Protein AF-A0A958BH18-F1 (afdb_monomer)

Secondary structure (DSSP, 8-state):
-HHHHHHHHHHHHHHHHHH--S-BTTB--TTS-S--GGG-S--PPPPP--------TT--PPPP--------

Solvent-accessible surface area (backbone atoms only — not comparable to full-atom values): 5006 Å² total; per-residue (Å²): 106,72,70,59,53,52,54,53,50,50,50,44,52,50,51,51,54,69,73,52,81,37,15,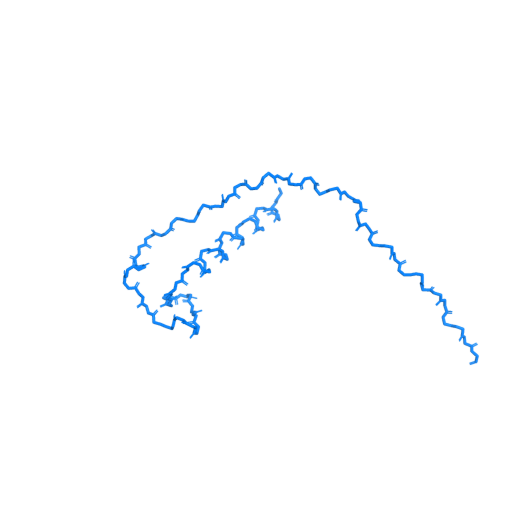60,88,95,46,79,36,93,92,28,68,51,70,47,76,91,68,72,58,93,78,87,79,78,72,79,82,68,74,82,72,79,78,72,93,72,82,73,75,81,75,79,84,78,73,78,83,80,84,130

Radius of gyration: 22.09 Å; Cα contacts (8 Å, |Δi|>4): 29; chains: 1; bounding box: 43×47×50 Å

Foldseek 3Di:
DVVVVVVQVVVQVVVVLVPDQADDDPRADPNHHHDDPVPVDDDDGDDDPDDPPPPPPPPPPPDPPPDDDDDD

Sequence (72 aa):
GEARNLVELARMVAGAALARRESRGGHFRSDYPDTDQAQARRSASVAAVREPSGASRRDRLPQPRTEPLSAD

Structure (mmCIF, N/CA/C/O backbone):
data_AF-A0A958BH18-F1
#
_entry.id   AF-A0A958BH18-F1
#
loop_
_atom_site.group_PDB
_atom_site.id
_atom_site.type_symbol
_atom_site.label_atom_id
_atom_site.label_alt_id
_atom_site.label_comp_id
_atom_site.label_asym_id
_atom_site.label_entity_id
_atom_site.label_seq_id
_atom_site.pdbx_PDB_ins_code
_atom_site.Cartn_x
_atom_site.Cartn_y
_atom_site.Cartn_z
_atom_site.occupancy
_atom_site.B_iso_or_equiv
_atom_site.auth_seq_id
_atom_site.auth_comp_id
_atom_site.auth_asym_id
_atom_site.auth_atom_id
_atom_site.pdbx_PDB_model_num
ATOM 1 N N . GLY A 1 1 ? -11.583 11.464 18.333 1.00 86.88 1 GLY A N 1
ATOM 2 C CA . GLY A 1 1 ? -10.831 10.807 19.418 1.00 86.88 1 GLY A CA 1
ATOM 3 C C . GLY A 1 1 ? -9.706 9.999 18.812 1.00 86.88 1 GLY A C 1
ATOM 4 O O . GLY A 1 1 ? -9.852 9.578 17.671 1.00 86.88 1 GLY A O 1
ATOM 5 N N . GLU A 1 2 ? -8.619 9.794 19.550 1.00 92.94 2 GLU A N 1
ATOM 6 C CA . GLU A 1 2 ? -7.370 9.181 19.065 1.00 92.94 2 GLU A CA 1
ATOM 7 C C . GLU A 1 2 ? -7.581 7.867 18.296 1.00 92.94 2 GLU A C 1
ATOM 9 O O . GLU A 1 2 ? -7.112 7.735 17.170 1.00 92.94 2 GLU A O 1
ATOM 14 N N . ALA A 1 3 ? -8.409 6.957 18.819 1.00 94.38 3 ALA A N 1
ATOM 15 C CA . ALA A 1 3 ? -8.729 5.694 18.149 1.00 94.38 3 ALA A CA 1
ATOM 16 C C . ALA A 1 3 ? -9.334 5.873 16.741 1.00 94.38 3 ALA A C 1
ATOM 18 O O . ALA A 1 3 ? -9.018 5.112 15.830 1.00 94.38 3 ALA A O 1
ATOM 19 N N . ARG A 1 4 ? -10.172 6.898 16.526 1.00 89.69 4 ARG A N 1
ATOM 20 C CA . ARG A 1 4 ? -10.734 7.196 15.195 1.00 89.69 4 ARG A CA 1
ATOM 21 C C . ARG A 1 4 ? -9.629 7.592 14.217 1.00 89.69 4 ARG A C 1
ATOM 23 O O . ARG A 1 4 ? -9.629 7.110 13.089 1.00 89.69 4 ARG A O 1
ATOM 30 N N . ASN A 1 5 ? -8.688 8.414 14.673 1.00 90.88 5 ASN A N 1
ATOM 31 C CA . ASN A 1 5 ? -7.571 8.880 13.858 1.00 90.88 5 ASN A CA 1
ATOM 32 C C . ASN A 1 5 ? -6.636 7.715 13.503 1.00 90.88 5 ASN A C 1
ATOM 34 O O . ASN A 1 5 ? -6.223 7.592 12.355 1.00 90.88 5 ASN A O 1
ATOM 38 N N . LEU A 1 6 ? -6.354 6.821 14.457 1.00 94.56 6 LEU A N 1
ATOM 39 C CA . LEU A 1 6 ? -5.531 5.632 14.217 1.00 94.56 6 LEU A CA 1
ATOM 40 C C . LEU A 1 6 ? -6.182 4.667 13.219 1.00 94.56 6 LEU A C 1
ATOM 42 O O . LEU A 1 6 ? -5.501 4.140 12.343 1.00 94.56 6 LEU A O 1
ATOM 46 N N . VAL A 1 7 ? -7.502 4.468 13.297 1.00 92.50 7 VAL A N 1
ATOM 47 C CA . VAL A 1 7 ? -8.235 3.643 12.321 1.00 92.50 7 VAL A CA 1
ATOM 48 C C . VAL A 1 7 ? -8.190 4.262 10.923 1.00 92.50 7 VAL A C 1
ATOM 50 O O . VAL A 1 7 ? -8.049 3.546 9.932 1.00 92.50 7 VAL A O 1
ATOM 53 N N . GLU A 1 8 ? -8.302 5.583 10.817 1.00 89.56 8 GLU A N 1
ATOM 54 C CA . GLU A 1 8 ? -8.199 6.285 9.537 1.00 89.56 8 GLU A CA 1
ATOM 55 C C . GLU A 1 8 ? -6.785 6.199 8.951 1.00 89.56 8 GLU A C 1
ATOM 57 O O . GLU A 1 8 ? -6.621 5.857 7.778 1.00 89.56 8 GLU A O 1
ATOM 62 N N . LEU A 1 9 ? -5.762 6.383 9.789 1.00 91.25 9 LEU A N 1
ATOM 63 C CA . LEU A 1 9 ? -4.363 6.192 9.417 1.00 91.25 9 LEU A CA 1
ATOM 64 C C . LEU A 1 9 ? -4.094 4.763 8.929 1.00 91.25 9 LEU A C 1
ATOM 66 O O . LEU A 1 9 ? -3.504 4.579 7.866 1.00 91.25 9 LEU A O 1
ATOM 70 N N . ALA A 1 10 ? -4.578 3.753 9.655 1.00 92.81 10 ALA A N 1
ATOM 71 C CA . ALA A 1 10 ? -4.421 2.351 9.278 1.00 92.81 10 ALA A CA 1
ATOM 72 C C . ALA A 1 10 ? -5.031 2.054 7.899 1.00 92.81 10 ALA A C 1
ATOM 74 O O . ALA A 1 10 ? -4.423 1.351 7.093 1.00 92.81 10 ALA A O 1
ATOM 75 N N . ARG A 1 11 ? -6.199 2.634 7.585 1.00 91.25 11 ARG A N 1
ATOM 76 C CA . ARG A 1 11 ? -6.832 2.494 6.262 1.00 91.25 11 ARG A CA 1
ATOM 77 C C . ARG A 1 11 ? -6.006 3.136 5.153 1.00 91.25 11 ARG A C 1
ATOM 79 O O . ARG A 1 11 ? -5.879 2.535 4.091 1.00 91.25 11 ARG A O 1
ATOM 86 N N . MET A 1 12 ? -5.438 4.320 5.391 1.00 90.62 12 MET A N 1
ATOM 87 C CA . MET A 1 12 ? -4.559 4.976 4.415 1.00 90.62 12 MET A CA 1
ATOM 88 C C . MET A 1 12 ? -3.321 4.132 4.118 1.00 90.62 12 MET A C 1
ATOM 90 O O . MET A 1 12 ? -3.010 3.891 2.953 1.00 90.62 12 MET A O 1
ATOM 94 N N . VAL A 1 13 ? -2.658 3.627 5.163 1.00 91.44 13 VAL A N 1
ATOM 95 C CA . VAL A 1 13 ? -1.472 2.770 5.026 1.00 91.44 13 VAL A CA 1
ATOM 96 C C . VAL A 1 13 ? -1.813 1.479 4.281 1.00 91.44 13 VAL A C 1
ATOM 98 O O . VAL A 1 13 ? -1.122 1.127 3.326 1.00 91.44 13 VAL A O 1
ATOM 101 N N . ALA A 1 14 ? -2.901 0.801 4.660 1.00 92.44 14 ALA A N 1
ATOM 102 C CA . ALA A 1 14 ? -3.336 -0.431 4.006 1.00 92.44 1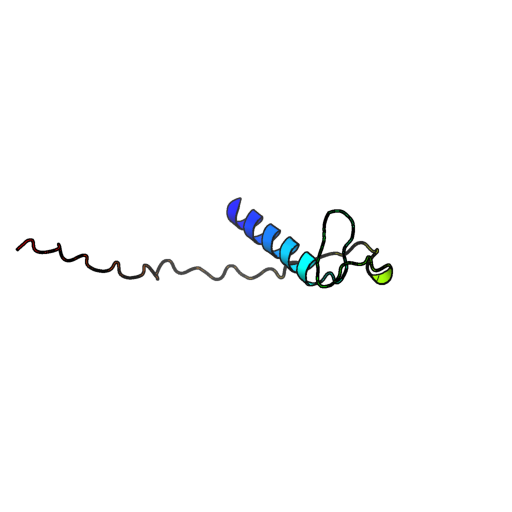4 ALA A CA 1
ATOM 103 C C . ALA A 1 14 ? -3.715 -0.208 2.531 1.00 92.44 14 ALA A C 1
ATOM 105 O O . ALA A 1 14 ? -3.341 -1.003 1.672 1.00 92.44 14 ALA A O 1
ATOM 106 N N . GLY A 1 15 ? -4.407 0.891 2.218 1.00 90.88 15 GLY A N 1
ATOM 107 C CA . GLY A 1 15 ? -4.742 1.255 0.841 1.00 90.88 15 GLY A CA 1
ATOM 108 C C . GLY A 1 15 ? -3.501 1.534 -0.011 1.00 90.88 15 GLY A C 1
ATOM 109 O O . GLY A 1 15 ? -3.402 1.040 -1.133 1.00 90.88 15 GLY A O 1
ATOM 110 N N . ALA A 1 16 ? -2.525 2.267 0.534 1.00 91.50 16 ALA A N 1
ATOM 111 C CA . ALA A 1 16 ? -1.258 2.533 -0.144 1.00 91.50 16 ALA A CA 1
ATOM 112 C C . ALA A 1 16 ? -0.446 1.247 -0.387 1.00 91.50 16 ALA A C 1
ATOM 1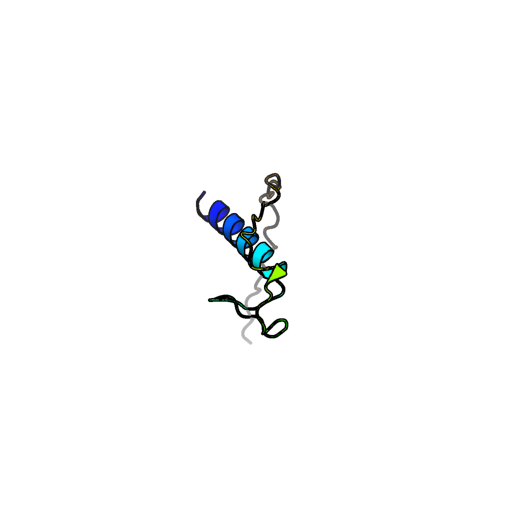14 O O . ALA A 1 16 ? 0.093 1.061 -1.476 1.00 91.50 16 ALA A O 1
ATOM 115 N N . ALA A 1 17 ? -0.400 0.345 0.598 1.00 92.25 17 ALA A N 1
ATOM 116 C CA . ALA A 1 17 ? 0.226 -0.969 0.472 1.00 92.25 17 ALA A CA 1
ATOM 117 C C . ALA A 1 17 ? -0.439 -1.828 -0.618 1.00 92.25 17 ALA A C 1
ATOM 119 O O . ALA A 1 17 ? 0.253 -2.417 -1.445 1.00 92.25 17 ALA A O 1
ATOM 120 N N . LEU A 1 18 ? -1.776 -1.862 -0.662 1.00 92.25 18 LEU A N 1
ATOM 121 C CA . LEU A 1 18 ? -2.527 -2.647 -1.646 1.00 92.25 18 LEU A CA 1
ATOM 122 C C . LEU A 1 18 ? -2.302 -2.159 -3.085 1.00 92.25 18 LEU A C 1
ATOM 124 O O . LEU A 1 18 ? -2.191 -2.974 -4.002 1.00 92.25 18 LEU A O 1
ATOM 128 N N . ALA A 1 19 ? -2.230 -0.840 -3.284 1.00 91.94 19 ALA A N 1
ATOM 129 C CA . ALA A 1 19 ? -1.999 -0.235 -4.595 1.00 91.94 19 ALA A CA 1
ATOM 130 C C . ALA A 1 19 ? -0.565 -0.442 -5.116 1.00 91.94 19 ALA A C 1
ATOM 132 O O . ALA A 1 19 ? -0.343 -0.404 -6.327 1.00 91.94 19 ALA A O 1
ATOM 133 N N . ARG A 1 20 ? 0.405 -0.662 -4.220 1.00 93.88 20 ARG A N 1
ATOM 134 C CA . ARG A 1 20 ? 1.812 -0.860 -4.571 1.00 93.88 20 ARG A CA 1
ATOM 135 C C . ARG A 1 20 ? 2.043 -2.268 -5.114 1.00 93.88 20 ARG A C 1
ATOM 137 O O . ARG A 1 20 ? 1.717 -3.255 -4.457 1.00 93.88 20 ARG A O 1
ATOM 144 N N . ARG A 1 21 ? 2.640 -2.364 -6.299 1.00 96.19 21 ARG A N 1
ATOM 145 C CA . ARG A 1 21 ? 2.959 -3.629 -6.985 1.00 96.19 21 ARG A CA 1
ATOM 146 C C . ARG A 1 21 ? 4.466 -3.790 -7.136 1.00 96.19 21 ARG A C 1
ATOM 148 O O . ARG A 1 21 ? 4.973 -3.851 -8.246 1.00 96.19 21 ARG A O 1
ATOM 155 N N . GLU A 1 22 ? 5.175 -3.727 -6.018 1.00 97.62 22 GLU A N 1
ATOM 156 C CA . GLU A 1 22 ? 6.624 -3.919 -5.930 1.00 97.62 22 GLU A CA 1
ATOM 157 C C . GLU A 1 22 ? 7.029 -4.171 -4.473 1.00 97.62 22 GLU A C 1
ATOM 159 O O . GLU A 1 22 ? 6.266 -3.858 -3.550 1.00 97.62 22 GLU A O 1
ATOM 164 N N . SER A 1 23 ? 8.264 -4.625 -4.273 1.00 97.31 23 SER A N 1
ATOM 165 C CA . SER A 1 23 ? 8.926 -4.676 -2.971 1.00 97.31 23 SER A CA 1
ATOM 166 C C . SER A 1 23 ? 10.125 -3.735 -2.949 1.00 97.31 23 SER A C 1
ATOM 168 O O . SER A 1 23 ? 11.015 -3.813 -3.797 1.00 97.31 23 SER A O 1
ATOM 170 N N . ARG A 1 24 ? 10.158 -2.822 -1.973 1.00 95.19 24 ARG A N 1
ATOM 171 C CA . ARG A 1 24 ? 11.263 -1.867 -1.789 1.00 95.19 24 ARG A CA 1
ATOM 172 C C . ARG A 1 24 ? 11.338 -1.394 -0.339 1.00 95.19 24 ARG A C 1
ATOM 174 O O . ARG A 1 24 ? 10.329 -0.995 0.245 1.00 95.19 24 ARG A O 1
ATOM 181 N N . GLY A 1 25 ? 12.547 -1.346 0.220 1.00 93.31 25 GLY A N 1
ATOM 182 C CA . GLY A 1 25 ? 12.760 -0.946 1.614 1.00 93.31 25 GLY A CA 1
ATOM 183 C C . GLY A 1 25 ? 12.087 -1.928 2.577 1.00 93.31 25 GLY A C 1
ATOM 184 O O . GLY A 1 25 ? 12.176 -3.133 2.383 1.00 93.31 25 GLY A O 1
ATOM 185 N N . GLY A 1 26 ? 11.388 -1.424 3.597 1.00 94.00 26 GLY A N 1
ATOM 186 C CA . GLY A 1 26 ? 10.683 -2.262 4.581 1.00 94.00 26 GLY A CA 1
ATOM 187 C C . GLY A 1 26 ? 9.353 -2.871 4.109 1.00 94.00 26 GLY A C 1
ATOM 188 O O . GLY A 1 26 ? 8.688 -3.533 4.899 1.00 94.00 26 GLY A O 1
ATOM 189 N N . HIS A 1 27 ? 8.927 -2.633 2.863 1.00 95.19 27 HIS A N 1
ATOM 190 C CA . HIS A 1 27 ? 7.674 -3.162 2.321 1.00 95.19 27 HIS A CA 1
ATOM 191 C C . HIS A 1 27 ? 7.956 -4.306 1.343 1.00 95.19 27 HIS A C 1
ATOM 193 O O . HIS A 1 27 ? 8.319 -4.053 0.194 1.00 95.19 27 HIS A O 1
ATOM 199 N N . PHE A 1 28 ? 7.797 -5.547 1.809 1.00 97.19 28 PHE A N 1
ATOM 200 C CA . PHE A 1 28 ? 7.963 -6.761 1.008 1.00 97.19 28 PHE A CA 1
ATOM 201 C C . PHE A 1 28 ? 6.614 -7.419 0.698 1.00 97.19 28 PHE A C 1
ATOM 203 O O . PHE A 1 28 ? 5.734 -7.491 1.559 1.00 97.19 28 PHE A O 1
ATOM 210 N N . ARG A 1 29 ? 6.482 -7.936 -0.524 1.00 97.00 29 ARG A N 1
ATOM 211 C CA . ARG A 1 29 ? 5.327 -8.669 -1.037 1.00 97.00 29 ARG A CA 1
ATOM 212 C C . ARG A 1 29 ? 5.794 -9.857 -1.872 1.00 97.00 29 ARG A C 1
ATOM 214 O O . ARG A 1 29 ? 6.491 -9.677 -2.863 1.00 97.00 29 ARG A O 1
ATOM 221 N N . SER A 1 30 ? 5.369 -11.068 -1.517 1.00 97.62 30 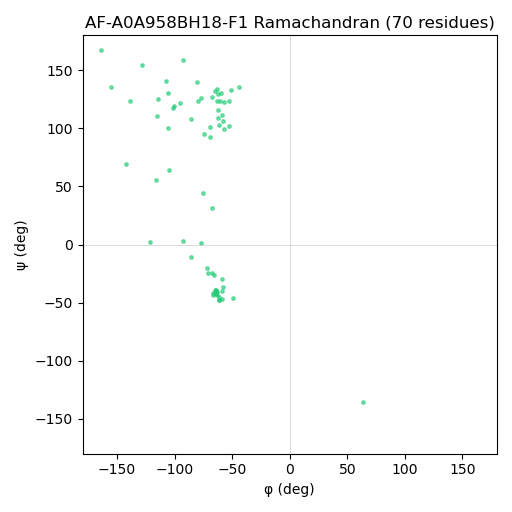SER A N 1
ATOM 222 C CA . SER A 1 30 ? 5.765 -12.288 -2.235 1.00 97.62 30 SER A CA 1
ATOM 223 C C . SER A 1 30 ? 5.208 -12.376 -3.659 1.00 97.62 30 SER A C 1
ATOM 225 O O . SER A 1 30 ? 5.799 -13.049 -4.496 1.00 97.62 30 SER A O 1
ATOM 227 N N . ASP A 1 31 ? 4.097 -11.694 -3.945 1.00 97.75 31 ASP A N 1
ATOM 228 C CA . ASP A 1 31 ? 3.487 -11.622 -5.275 1.00 97.75 31 ASP A CA 1
ATOM 229 C C . ASP A 1 31 ? 4.083 -10.518 -6.168 1.00 97.75 31 ASP A C 1
ATOM 231 O O . ASP A 1 31 ? 3.840 -10.514 -7.372 1.00 97.75 31 ASP A O 1
ATOM 235 N N . TYR A 1 32 ? 4.898 -9.622 -5.598 1.00 97.88 32 TYR A N 1
ATOM 236 C CA . TYR A 1 32 ? 5.685 -8.607 -6.309 1.00 97.88 32 TYR A CA 1
ATOM 237 C C . TYR A 1 32 ? 7.060 -8.442 -5.631 1.00 97.88 32 TYR A C 1
ATOM 239 O O . TYR A 1 32 ? 7.299 -7.425 -4.972 1.00 97.88 32 TYR A O 1
ATOM 247 N N . PRO A 1 33 ? 7.951 -9.447 -5.724 1.00 98.06 33 PRO A N 1
ATOM 248 C CA . PRO A 1 33 ? 9.181 -9.503 -4.928 1.00 98.06 33 PRO A CA 1
ATOM 249 C C . PRO A 1 33 ? 10.243 -8.489 -5.367 1.00 98.06 33 PRO A C 1
ATOM 251 O O . PRO A 1 33 ? 11.126 -8.150 -4.581 1.00 98.06 33 PRO A O 1
ATOM 254 N N . ASP A 1 34 ? 10.148 -7.993 -6.599 1.00 98.00 34 AS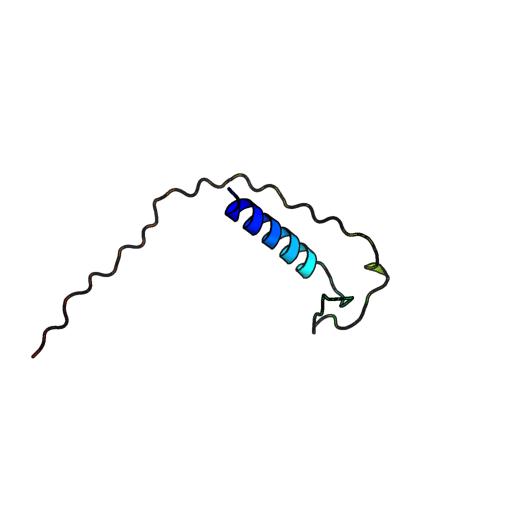P A N 1
ATOM 255 C CA . ASP A 1 34 ? 11.123 -7.083 -7.186 1.00 98.00 34 ASP A CA 1
ATOM 256 C C . ASP A 1 34 ? 10.743 -5.613 -6.986 1.00 98.00 34 ASP A C 1
ATOM 258 O O . ASP A 1 34 ? 9.583 -5.248 -6.766 1.00 98.00 34 ASP A O 1
ATOM 262 N N . THR A 1 35 ? 11.744 -4.745 -7.093 1.00 97.69 35 THR A N 1
ATOM 263 C CA . THR A 1 35 ? 11.560 -3.293 -7.135 1.00 97.69 35 THR A CA 1
ATOM 264 C C . THR A 1 35 ? 11.151 -2.832 -8.542 1.00 97.69 35 THR A C 1
ATOM 266 O O . THR A 1 35 ? 11.735 -3.264 -9.530 1.00 97.69 35 THR A O 1
ATOM 269 N N . ASP A 1 36 ? 10.219 -1.879 -8.638 1.00 96.50 36 ASP A N 1
ATOM 270 C CA . ASP A 1 36 ? 9.748 -1.260 -9.885 1.00 96.50 36 ASP A CA 1
ATOM 271 C C . ASP A 1 36 ? 10.101 0.236 -9.948 1.00 96.50 36 ASP A C 1
ATOM 273 O O . ASP A 1 36 ? 9.529 1.081 -9.245 1.00 96.50 36 ASP A O 1
ATOM 277 N N . GLN A 1 37 ? 11.023 0.595 -10.843 1.00 95.69 37 GLN A N 1
ATOM 278 C CA . GLN A 1 37 ? 11.474 1.975 -11.029 1.00 95.69 37 GLN A CA 1
ATOM 279 C C . GLN A 1 37 ? 10.335 2.940 -11.408 1.00 95.69 37 GLN A C 1
ATOM 281 O 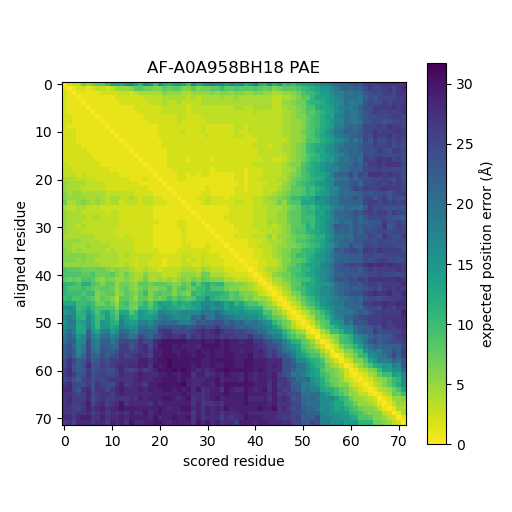O . GLN A 1 37 ? 10.373 4.102 -11.002 1.00 95.69 37 GLN A O 1
ATOM 286 N N . ALA A 1 38 ? 9.281 2.489 -12.097 1.00 94.81 38 ALA A N 1
ATOM 287 C CA . ALA A 1 38 ? 8.127 3.333 -12.428 1.00 94.81 38 ALA A CA 1
ATOM 288 C C . ALA A 1 38 ? 7.341 3.769 -11.173 1.00 94.81 38 ALA A C 1
ATOM 290 O O . ALA A 1 38 ? 6.716 4.835 -11.146 1.00 94.81 38 ALA A O 1
ATOM 291 N N . GLN A 1 39 ? 7.418 2.976 -10.102 1.00 93.81 39 GLN A N 1
ATOM 292 C CA . GLN A 1 39 ? 6.845 3.266 -8.786 1.00 93.81 39 GLN A CA 1
ATOM 293 C C . GLN A 1 39 ? 7.845 3.967 -7.842 1.00 93.81 39 GLN A C 1
ATOM 295 O O . GLN A 1 39 ? 7.510 4.279 -6.697 1.00 93.81 39 GLN A O 1
ATOM 300 N N . ALA A 1 40 ? 9.063 4.295 -8.296 1.00 91.06 40 ALA A N 1
ATOM 301 C CA . ALA A 1 40 ? 10.079 5.054 -7.546 1.00 91.06 40 ALA A CA 1
ATOM 302 C C . ALA A 1 40 ? 9.795 6.557 -7.440 1.00 91.06 40 ALA A C 1
ATOM 304 O O . ALA A 1 40 ? 10.681 7.398 -7.575 1.00 91.06 40 ALA A O 1
ATOM 305 N N . ARG A 1 41 ? 8.543 6.903 -7.148 1.00 88.56 41 ARG A N 1
ATOM 306 C CA . ARG A 1 41 ? 8.071 8.276 -6.978 1.00 88.56 41 ARG A CA 1
ATOM 307 C C . ARG A 1 41 ? 7.315 8.431 -5.669 1.00 88.56 41 ARG A C 1
ATOM 309 O O . ARG A 1 41 ? 6.727 7.481 -5.147 1.00 88.56 41 ARG A O 1
ATOM 316 N N . ARG A 1 42 ? 7.294 9.657 -5.145 1.00 84.69 42 ARG A N 1
ATOM 317 C CA . ARG A 1 42 ? 6.442 9.985 -3.998 1.00 84.69 42 ARG A CA 1
ATOM 318 C C . ARG A 1 42 ? 4.986 9.755 -4.392 1.00 84.69 42 ARG A C 1
ATOM 320 O O . ARG A 1 42 ? 4.517 10.324 -5.373 1.00 84.69 42 ARG A O 1
ATOM 327 N N . SER A 1 43 ? 4.301 8.918 -3.628 1.00 78.81 43 SER A N 1
ATOM 328 C CA . SER A 1 43 ? 2.885 8.621 -3.823 1.00 78.81 43 SER A CA 1
ATOM 329 C C . SER A 1 43 ? 2.087 9.325 -2.735 1.00 78.81 43 SER A C 1
ATOM 331 O O . SER A 1 43 ? 2.438 9.227 -1.561 1.00 78.81 43 SER A O 1
ATOM 333 N N . ALA A 1 44 ? 1.040 10.049 -3.122 1.00 77.31 44 ALA A N 1
ATOM 334 C CA . ALA A 1 44 ? 0.100 10.656 -2.191 1.00 77.31 44 ALA A CA 1
ATOM 335 C C . ALA A 1 44 ? -1.168 9.798 -2.146 1.00 77.31 44 ALA A C 1
ATOM 337 O O . ALA A 1 44 ? -1.841 9.628 -3.161 1.00 77.31 44 ALA A O 1
ATOM 338 N N . SER A 1 45 ? -1.481 9.243 -0.978 1.00 77.75 45 SER A N 1
ATOM 339 C CA . SER A 1 45 ? -2.747 8.555 -0.725 1.00 77.75 45 SER A CA 1
ATOM 340 C C . SER A 1 45 ? -3.728 9.533 -0.090 1.00 77.75 45 SER A C 1
ATOM 342 O O . SER A 1 45 ? -3.451 10.066 0.983 1.00 77.75 45 SER A O 1
ATOM 344 N N . VAL A 1 46 ? -4.876 9.748 -0.730 1.00 74.75 46 VAL A N 1
ATOM 345 C CA . VAL A 1 46 ? -5.975 10.531 -0.155 1.00 74.75 46 VAL A CA 1
ATOM 346 C C . VAL A 1 46 ? -7.005 9.553 0.393 1.00 74.75 46 VAL A C 1
ATOM 348 O O . VAL A 1 46 ? -7.548 8.741 -0.358 1.00 74.75 46 VAL A O 1
ATOM 351 N N . ALA A 1 47 ? -7.272 9.604 1.699 1.00 70.25 47 ALA A N 1
ATOM 352 C CA . ALA A 1 47 ? -8.438 8.920 2.241 1.00 70.25 47 ALA A CA 1
ATOM 353 C C . ALA A 1 47 ? -9.689 9.624 1.716 1.00 70.25 47 ALA A C 1
ATOM 355 O O . ALA A 1 47 ? -9.832 10.836 1.880 1.00 70.25 47 ALA A O 1
ATOM 356 N N . ALA A 1 48 ? -10.615 8.878 1.115 1.00 68.44 48 ALA A N 1
ATOM 357 C CA . ALA A 1 48 ? -11.960 9.400 0.949 1.00 68.44 48 ALA A CA 1
ATOM 358 C C . ALA A 1 48 ? -12.529 9.638 2.353 1.00 68.44 48 ALA A C 1
ATOM 360 O O . ALA A 1 48 ? -12.676 8.686 3.128 1.00 68.44 48 ALA A O 1
ATOM 361 N N . VAL A 1 49 ? -12.816 10.898 2.689 1.00 61.78 49 VAL A N 1
ATOM 362 C CA . VAL A 1 49 ? -13.531 11.240 3.918 1.00 61.78 49 VAL A CA 1
ATOM 363 C C . VAL A 1 49 ? -14.893 10.577 3.811 1.00 61.78 49 VAL A C 1
ATOM 365 O O . VAL A 1 49 ? -15.759 11.009 3.054 1.00 61.78 49 VAL A O 1
ATOM 368 N N . ARG A 1 50 ? -15.071 9.468 4.524 1.00 63.81 50 ARG A N 1
ATOM 369 C CA . ARG A 1 50 ? -16.393 8.881 4.672 1.00 63.81 50 ARG A CA 1
ATOM 370 C C . ARG A 1 50 ? -17.088 9.693 5.747 1.00 63.81 50 ARG A C 1
ATOM 372 O O . ARG A 1 50 ? -16.566 9.784 6.863 1.00 63.81 50 ARG A O 1
ATOM 379 N N . GLU A 1 51 ? -18.247 10.253 5.413 1.00 64.06 51 GLU A N 1
ATOM 380 C CA . GLU A 1 51 ? -19.156 10.801 6.416 1.00 64.06 51 GLU A CA 1
ATOM 381 C C . GLU A 1 51 ? -19.242 9.806 7.579 1.00 64.06 51 GLU A C 1
ATOM 383 O O . GLU A 1 51 ? -19.297 8.590 7.326 1.00 64.06 51 GLU A O 1
ATOM 388 N N . PRO A 1 52 ? -19.183 10.259 8.846 1.00 57.72 52 PRO A N 1
ATOM 389 C CA . PRO A 1 52 ? -19.419 9.372 9.965 1.00 57.72 52 PRO A CA 1
ATOM 390 C C . PRO A 1 52 ? -20.807 8.770 9.773 1.00 57.72 52 PRO A C 1
ATOM 392 O O . PRO A 1 52 ? -21.817 9.394 10.078 1.00 57.72 52 PRO A O 1
ATOM 395 N N . SER A 1 53 ? -20.856 7.543 9.255 1.00 60.34 53 SER A N 1
ATOM 396 C CA . SER A 1 53 ? -22.058 6.732 9.275 1.00 60.34 53 SER A CA 1
ATOM 397 C C . SER A 1 53 ? -22.407 6.619 10.747 1.00 60.34 53 SER A C 1
ATOM 399 O O . SER A 1 53 ? -21.655 5.980 11.490 1.00 60.34 53 SER A O 1
ATOM 401 N N . GLY A 1 54 ? -23.452 7.328 11.176 1.00 53.06 54 GLY A N 1
ATOM 402 C CA . GLY A 1 54 ? -23.920 7.312 12.549 1.00 53.06 54 GLY A CA 1
ATOM 403 C C . GLY A 1 54 ? -24.126 5.862 12.947 1.00 53.06 54 GLY A C 1
ATOM 404 O O . GLY A 1 54 ? -25.091 5.233 12.523 1.00 53.06 54 GLY A O 1
ATOM 405 N N .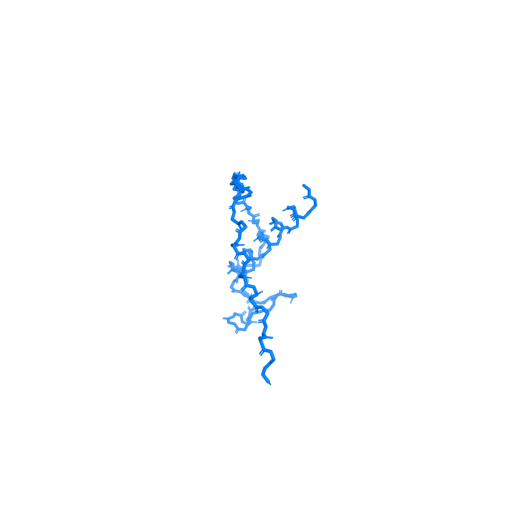 ALA A 1 55 ? -23.175 5.308 13.698 1.00 54.75 55 ALA A N 1
ATOM 406 C CA . ALA A 1 55 ? -23.291 3.969 14.230 1.00 54.75 55 ALA A CA 1
ATOM 407 C C . ALA A 1 55 ? -24.387 4.042 15.288 1.00 54.75 55 ALA A C 1
ATOM 409 O O . ALA A 1 55 ? -24.158 4.431 16.435 1.00 54.75 55 ALA A O 1
ATOM 410 N N . SER A 1 56 ? -25.610 3.753 14.851 1.00 54.50 56 SER A N 1
ATOM 411 C CA . SER A 1 56 ? -26.742 3.530 15.728 1.00 54.50 56 SER A CA 1
ATOM 412 C C . SER A 1 56 ? -26.334 2.475 16.749 1.00 54.50 56 SER A C 1
ATOM 414 O O . SER A 1 56 ? -25.900 1.376 16.410 1.00 54.50 56 SER A O 1
ATOM 416 N N . ARG A 1 57 ? -26.457 2.842 18.020 1.00 59.50 57 ARG A N 1
ATOM 417 C CA . ARG A 1 57 ? -26.101 2.083 19.223 1.00 59.50 57 ARG A CA 1
ATOM 418 C C . ARG A 1 57 ? -26.982 0.835 19.447 1.00 59.50 57 ARG A C 1
ATOM 420 O O . ARG A 1 57 ? -27.293 0.528 20.595 1.00 59.50 57 ARG A O 1
ATOM 427 N N . ARG A 1 58 ? -27.481 0.172 18.396 1.00 53.56 58 ARG A N 1
ATOM 428 C CA . ARG A 1 58 ? -28.653 -0.719 18.495 1.00 53.56 58 ARG A CA 1
ATOM 429 C C . ARG A 1 58 ? -28.490 -2.180 18.100 1.00 53.56 58 ARG A C 1
ATOM 431 O O . ARG A 1 58 ? -29.449 -2.899 18.321 1.00 53.56 58 ARG A O 1
ATOM 438 N N . ASP A 1 59 ? -27.314 -2.662 17.719 1.00 53.09 59 ASP A N 1
ATOM 439 C CA . ASP A 1 59 ? -27.124 -4.113 17.553 1.00 53.09 59 ASP A CA 1
ATOM 440 C C . ASP A 1 59 ? -26.317 -4.690 18.715 1.00 53.09 59 ASP A C 1
ATOM 442 O O . ASP A 1 59 ? -25.198 -5.182 18.586 1.00 53.09 59 ASP A O 1
ATOM 446 N N . ARG A 1 60 ? -26.910 -4.607 19.911 1.00 55.81 60 ARG A N 1
ATOM 447 C CA . ARG A 1 60 ? -26.567 -5.532 20.989 1.00 55.81 60 ARG A CA 1
ATOM 448 C C . ARG A 1 60 ? -27.110 -6.887 20.531 1.00 55.81 60 ARG A C 1
ATOM 450 O O . ARG A 1 60 ? -28.321 -7.083 20.601 1.00 55.81 60 ARG A O 1
ATOM 457 N N . LEU A 1 61 ? -26.254 -7.780 20.021 1.00 57.94 61 LEU A N 1
ATOM 458 C CA . LEU A 1 61 ? -26.678 -9.158 19.762 1.00 57.94 61 LEU A CA 1
ATOM 459 C C . LEU A 1 61 ? -27.343 -9.699 21.040 1.00 57.94 61 LEU A C 1
ATOM 461 O O . LEU A 1 61 ? -26.804 -9.480 22.134 1.00 57.94 61 LEU A O 1
ATOM 465 N N . PRO A 1 62 ? -28.519 -10.340 20.941 1.00 57.19 62 PRO A N 1
ATOM 466 C CA . PRO A 1 62 ? -29.152 -10.948 22.097 1.00 57.19 62 PRO A CA 1
ATOM 467 C C . PRO A 1 62 ? -28.170 -11.954 22.697 1.00 57.19 62 PRO A C 1
ATOM 469 O O . PRO A 1 62 ? -27.689 -12.848 22.003 1.00 57.19 62 PRO A O 1
ATOM 472 N N . GLN A 1 63 ? -27.837 -11.768 23.975 1.00 59.44 63 GLN A N 1
ATOM 473 C CA . GLN A 1 63 ? -26.998 -12.726 24.681 1.00 59.44 63 GLN A CA 1
ATOM 474 C C . GLN A 1 63 ? -27.752 -14.061 24.707 1.00 59.44 63 GLN A C 1
ATOM 476 O O . GLN A 1 63 ? -28.940 -14.062 25.059 1.00 59.44 63 GLN A O 1
ATOM 481 N N . PRO A 1 64 ? -27.125 -15.182 24.315 1.00 57.00 64 PRO A N 1
ATOM 482 C CA . PRO A 1 64 ? -27.768 -16.479 24.428 1.00 57.00 64 PRO A CA 1
ATOM 483 C C . PRO A 1 64 ? -28.106 -16.724 25.900 1.00 57.00 64 PRO A C 1
ATOM 485 O O . PRO A 1 64 ? -27.262 -16.535 26.778 1.00 57.00 64 PRO A O 1
ATOM 488 N N . ARG A 1 65 ? -29.356 -17.113 26.174 1.00 60.62 65 ARG A N 1
ATOM 489 C CA . ARG A 1 65 ? -29.754 -17.575 27.505 1.00 60.62 65 ARG A CA 1
ATOM 490 C C . ARG A 1 65 ? -28.938 -18.823 27.817 1.00 60.62 65 ARG A C 1
ATOM 492 O O . ARG A 1 65 ? -29.145 -19.864 27.203 1.00 60.62 65 ARG A O 1
ATOM 499 N N . THR A 1 66 ? -27.992 -18.704 28.738 1.00 62.66 66 THR A N 1
ATOM 500 C CA . THR A 1 66 ? -27.372 -19.866 29.362 1.00 62.66 66 THR A CA 1
ATOM 501 C C . THR A 1 66 ? -28.395 -20.438 30.334 1.00 62.66 66 THR A C 1
ATOM 503 O O . THR A 1 66 ? -28.524 -19.943 31.453 1.00 62.66 66 THR A O 1
ATOM 506 N N . GLU A 1 67 ? -29.164 -21.428 29.893 1.00 69.69 67 GLU A N 1
ATOM 507 C CA . GLU A 1 67 ? -29.883 -22.290 30.828 1.00 69.69 67 GLU A CA 1
ATOM 508 C C . GLU A 1 67 ? -28.831 -23.070 31.636 1.00 69.69 67 GLU A C 1
ATOM 510 O O . GLU A 1 67 ? -27.863 -23.566 31.043 1.00 69.69 67 GLU A O 1
ATOM 515 N N . PRO A 1 68 ? -28.936 -23.135 32.974 1.00 63.03 68 PRO A N 1
ATOM 516 C CA . PRO A 1 68 ? -27.969 -23.868 33.773 1.00 63.03 68 PRO A CA 1
ATOM 517 C C . PRO A 1 68 ? -28.027 -25.353 33.411 1.00 63.03 68 PRO A C 1
ATOM 519 O O . PRO A 1 68 ? -29.102 -25.941 33.302 1.00 63.03 68 PRO A O 1
ATOM 522 N N . LEU A 1 69 ? -26.849 -25.946 33.213 1.00 63.47 69 LEU A N 1
ATOM 523 C CA . LEU A 1 69 ? -26.693 -27.376 32.980 1.00 63.47 69 LEU A CA 1
ATOM 524 C C . LEU A 1 69 ? -27.277 -28.118 34.192 1.00 63.47 69 LEU A C 1
ATOM 526 O O . LEU A 1 69 ? -26.741 -28.007 35.295 1.00 63.47 69 LEU A O 1
ATOM 530 N N . SER A 1 70 ? -28.394 -28.822 33.994 1.00 62.03 70 SER A N 1
ATOM 531 C CA . SER A 1 70 ? -28.968 -29.696 35.018 1.00 62.03 70 SER A CA 1
ATOM 532 C C . SER A 1 70 ? -27.970 -30.809 35.317 1.00 62.03 70 SER A C 1
ATOM 534 O O . SER A 1 70 ? -27.541 -31.510 34.401 1.00 62.03 70 SER A O 1
ATOM 536 N N . ALA A 1 71 ? -27.577 -30.933 36.581 1.00 59.75 71 ALA A N 1
ATOM 537 C CA . ALA A 1 71 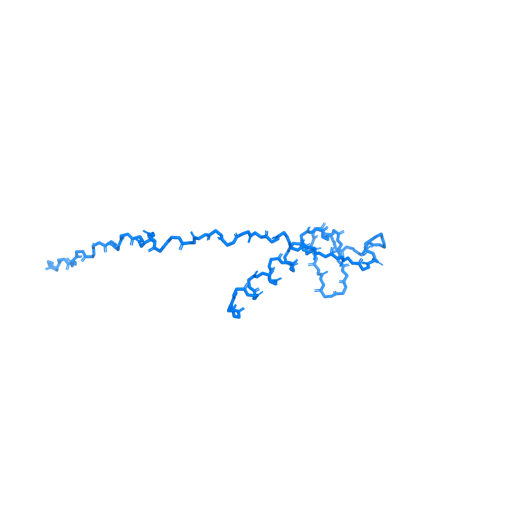? -26.816 -32.073 37.062 1.00 59.75 71 ALA A CA 1
ATOM 538 C C . ALA A 1 71 ? -27.813 -33.178 37.430 1.00 59.75 71 ALA A C 1
ATOM 540 O O . ALA A 1 71 ? -28.537 -33.026 38.414 1.00 59.75 71 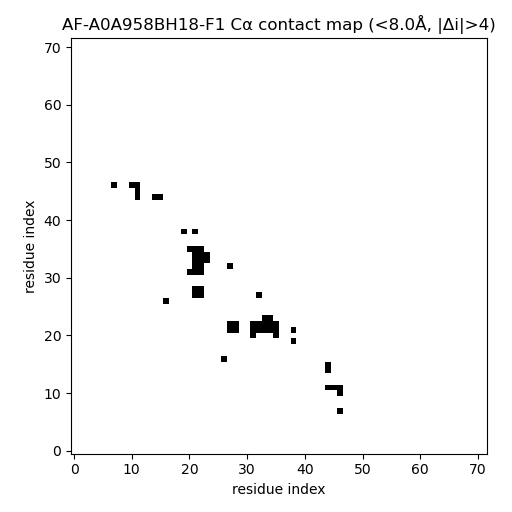ALA A O 1
ATOM 541 N N . ASP A 1 72 ? -27.859 -34.228 36.611 1.00 59.44 72 ASP A N 1
ATOM 542 C CA . ASP A 1 72 ? -28.348 -35.551 37.022 1.00 59.44 72 ASP A CA 1
ATOM 543 C C . ASP A 1 72 ? -27.185 -36.365 37.610 1.00 59.44 72 ASP A C 1
ATOM 545 O O . ASP A 1 72 ? -26.057 -36.265 37.063 1.00 59.44 72 ASP A O 1
#

Mean predicted aligned error: 12.77 Å

pLDDT: mean 80.56, std 16.25, range [53.06, 98.06]